Protein AF-A0AA41V7T6-F1 (afdb_monomer_lite)

Sequence (162 aa):
VEVLAAVITSIAKSAGAKTVIDVGSGQGYLAQVLSFQYQLSVVAIDASSHHGTVTSARAKRIKKHYAAKMRELQTGNQHLNEPQTVTCCVLSSDSLKTLSGTLCCTGDIDRPDRIGLDGPSLQGVGEESGEQPSLSNKPKMESSLVLAGLHACGDLSVTMLS

Structure (mmCIF, N/CA/C/O backbone):
data_AF-A0AA41V7T6-F1
#
_entry.id   AF-A0AA41V7T6-F1
#
loop_
_atom_site.group_PDB
_atom_site.id
_atom_site.type_symbol
_atom_site.label_atom_id
_atom_site.label_alt_id
_atom_site.label_comp_id
_atom_site.label_asym_id
_atom_site.label_entity_id
_atom_site.label_seq_id
_atom_site.pdbx_PDB_ins_code
_atom_site.Cartn_x
_atom_site.Cartn_y
_atom_site.Cartn_z
_atom_site.occupancy
_atom_site.B_iso_or_equiv
_atom_site.auth_seq_id
_atom_site.auth_comp_id
_atom_site.auth_asym_id
_atom_site.auth_atom_id
_atom_site.pdbx_PDB_model_num
ATOM 1 N N . VAL A 1 1 ? -10.306 1.542 -6.040 1.00 88.94 1 VAL A N 1
ATOM 2 C CA . VAL A 1 1 ? -9.353 1.363 -4.913 1.00 88.94 1 VAL A CA 1
ATOM 3 C C . VAL A 1 1 ? -10.053 0.780 -3.692 1.00 88.94 1 VAL A C 1
ATOM 5 O O . VAL A 1 1 ? -9.633 -0.267 -3.226 1.00 88.94 1 VAL A O 1
ATOM 8 N N . GLU A 1 2 ? -11.137 1.400 -3.220 1.00 91.12 2 GLU A N 1
ATOM 9 C CA . GLU A 1 2 ? -11.855 1.016 -1.988 1.00 91.12 2 GLU A CA 1
ATOM 10 C C . GLU A 1 2 ? -12.298 -0.451 -1.948 1.00 91.12 2 GLU A C 1
ATOM 12 O O . GLU A 1 2 ? -12.014 -1.148 -0.980 1.00 91.12 2 GLU A O 1
ATOM 17 N N . VAL A 1 3 ? -12.912 -0.952 -3.027 1.00 94.00 3 VAL A N 1
ATOM 18 C CA . VAL A 1 3 ? -13.349 -2.357 -3.116 1.00 94.00 3 VAL A CA 1
ATOM 19 C C . VAL A 1 3 ? -12.176 -3.319 -2.915 1.00 94.00 3 VAL A C 1
ATOM 21 O O . VAL A 1 3 ? -12.259 -4.241 -2.109 1.00 94.00 3 VAL A O 1
ATOM 24 N N . LEU A 1 4 ? -11.053 -3.079 -3.599 1.00 95.44 4 LEU A N 1
ATOM 25 C CA . LEU A 1 4 ? -9.858 -3.910 -3.460 1.00 95.44 4 LEU A CA 1
ATOM 26 C C . LEU A 1 4 ? -9.273 -3.817 -2.043 1.00 95.44 4 LEU A C 1
ATOM 28 O O . LEU A 1 4 ? -8.895 -4.836 -1.474 1.00 95.44 4 LEU A O 1
ATOM 32 N N . ALA A 1 5 ? -9.248 -2.624 -1.443 1.00 96.88 5 ALA A N 1
ATOM 33 C CA . ALA A 1 5 ? -8.772 -2.442 -0.075 1.00 96.88 5 ALA A CA 1
ATOM 34 C C . ALA A 1 5 ? -9.638 -3.195 0.952 1.00 96.88 5 ALA A C 1
ATOM 36 O O . ALA A 1 5 ? -9.100 -3.825 1.868 1.00 96.88 5 ALA A O 1
ATOM 37 N N . ALA A 1 6 ? -10.963 -3.199 0.773 1.00 97.19 6 ALA A N 1
ATOM 38 C CA . ALA A 1 6 ? -11.887 -3.961 1.609 1.00 97.19 6 ALA A CA 1
ATOM 39 C C . ALA A 1 6 ? -11.647 -5.475 1.488 1.00 97.19 6 ALA A C 1
ATOM 41 O O . ALA A 1 6 ? -11.574 -6.171 2.504 1.00 97.19 6 ALA A O 1
ATOM 42 N N . VAL A 1 7 ? -11.456 -5.974 0.261 1.00 98.12 7 VAL A N 1
ATOM 43 C CA . VAL A 1 7 ? -11.145 -7.389 -0.003 1.00 98.12 7 VAL A CA 1
ATOM 44 C C . VAL A 1 7 ? -9.814 -7.788 0.637 1.00 98.12 7 VAL A C 1
ATOM 46 O O . VAL A 1 7 ? -9.774 -8.754 1.399 1.00 98.12 7 VAL A O 1
ATOM 49 N N . ILE A 1 8 ? -8.743 -7.022 0.406 1.00 98.00 8 ILE A N 1
ATOM 50 C CA . ILE A 1 8 ? -7.421 -7.267 1.011 1.00 98.00 8 ILE A CA 1
ATOM 51 C C . ILE A 1 8 ? -7.519 -7.268 2.536 1.00 98.00 8 ILE A C 1
ATOM 53 O O . ILE A 1 8 ? -6.962 -8.147 3.186 1.00 98.00 8 ILE A O 1
ATOM 57 N N . THR A 1 9 ? -8.260 -6.324 3.118 1.00 97.62 9 THR A N 1
ATOM 58 C CA . THR A 1 9 ? -8.447 -6.256 4.572 1.00 97.62 9 THR A CA 1
ATOM 59 C C . THR A 1 9 ? -9.189 -7.478 5.105 1.00 97.62 9 THR A C 1
ATOM 61 O O . THR A 1 9 ? -8.828 -7.994 6.163 1.00 97.62 9 THR A O 1
ATOM 64 N N . SER A 1 10 ? -10.210 -7.963 4.391 1.00 97.88 10 SER A N 1
ATOM 65 C CA . SER A 1 10 ? -10.909 -9.198 4.758 1.00 97.88 10 SER A CA 1
ATOM 66 C C . SER A 1 10 ? -9.949 -10.386 4.764 1.00 97.88 10 SER A C 1
ATOM 68 O O . SER A 1 10 ? -9.904 -11.127 5.742 1.00 97.88 10 SER A O 1
ATOM 70 N N . ILE A 1 11 ? -9.133 -10.521 3.716 1.00 97.25 11 ILE A N 1
ATOM 71 C CA . ILE A 1 11 ? -8.132 -11.589 3.601 1.00 97.25 11 ILE A CA 1
ATOM 72 C C . ILE A 1 11 ? -7.094 -11.480 4.721 1.00 97.25 11 ILE A C 1
ATOM 74 O O . ILE A 1 11 ? -6.819 -12.472 5.390 1.00 97.25 11 ILE A O 1
ATOM 78 N N . ALA A 1 12 ? -6.561 -10.284 4.980 1.00 96.56 12 ALA A N 1
ATOM 79 C CA . ALA A 1 12 ? -5.580 -10.055 6.038 1.00 96.56 12 ALA A CA 1
ATOM 80 C C . ALA A 1 12 ? -6.132 -10.438 7.417 1.00 96.56 12 ALA A C 1
ATOM 82 O O . ALA A 1 12 ? -5.458 -11.132 8.177 1.00 96.56 12 ALA A O 1
ATOM 83 N N . LYS A 1 13 ? -7.387 -10.074 7.714 1.00 95.56 13 LYS A N 1
ATOM 84 C CA . LYS A 1 13 ? -8.067 -10.471 8.955 1.00 95.56 13 LYS A CA 1
ATOM 85 C C . LYS A 1 13 ? -8.234 -11.985 9.057 1.00 95.56 13 LYS A C 1
ATOM 87 O O . LYS A 1 13 ? -7.893 -12.551 10.092 1.00 95.56 13 LYS A O 1
ATOM 92 N N . SER A 1 14 ? -8.712 -12.638 7.998 1.00 95.31 14 SER A N 1
ATOM 93 C CA . SER A 1 14 ? -8.874 -14.097 7.963 1.00 95.31 14 SER A CA 1
ATOM 94 C C . SER A 1 14 ? -7.544 -14.841 8.099 1.00 95.31 14 SER A C 1
ATOM 96 O O . SER A 1 14 ? -7.493 -15.884 8.741 1.00 95.31 14 SER A O 1
ATOM 98 N N . ALA A 1 15 ? -6.465 -14.292 7.541 1.00 93.31 15 ALA A N 1
ATOM 99 C CA . ALA A 1 15 ? -5.122 -14.864 7.595 1.00 93.31 15 ALA A CA 1
ATOM 100 C C . ALA A 1 15 ? -4.324 -14.472 8.855 1.00 93.31 15 ALA A C 1
ATOM 102 O O . ALA A 1 15 ? -3.159 -14.852 8.976 1.00 93.31 15 ALA A O 1
ATOM 103 N N . GLY A 1 16 ? -4.895 -13.668 9.763 1.00 94.38 16 GLY A N 1
ATOM 104 C CA . GLY A 1 16 ? -4.187 -13.137 10.936 1.00 94.38 16 GLY A CA 1
ATOM 105 C C . GLY A 1 16 ? -3.015 -12.201 10.601 1.00 94.38 16 GLY A C 1
ATOM 106 O O . GLY A 1 16 ? -2.159 -11.954 11.452 1.00 94.38 16 GLY A O 1
ATOM 107 N N . ALA A 1 17 ? -2.954 -11.684 9.374 1.00 95.06 17 ALA A N 1
ATOM 108 C CA . ALA A 1 17 ? -1.886 -10.821 8.896 1.00 95.06 17 ALA A CA 1
ATOM 109 C C . ALA A 1 17 ? -2.132 -9.361 9.294 1.00 95.06 17 ALA A C 1
ATOM 111 O O . ALA A 1 17 ? -3.224 -8.817 9.125 1.00 95.06 17 ALA A O 1
ATOM 112 N N . LYS A 1 18 ? -1.082 -8.698 9.788 1.00 93.00 18 LYS A N 1
ATOM 113 C CA . LYS A 1 18 ? -1.104 -7.257 10.116 1.00 93.00 18 LYS A CA 1
ATOM 114 C C . LYS A 1 18 ? -0.377 -6.395 9.090 1.00 93.00 18 LYS A C 1
ATOM 116 O O . LYS A 1 18 ? -0.546 -5.175 9.092 1.00 93.00 18 LYS A O 1
ATOM 121 N N . THR A 1 19 ? 0.427 -7.030 8.242 1.00 96.25 19 THR A N 1
ATOM 122 C CA . THR A 1 19 ? 1.277 -6.357 7.269 1.00 96.25 19 THR A CA 1
ATOM 123 C C . THR A 1 19 ? 0.892 -6.774 5.859 1.00 96.25 19 THR A C 1
ATOM 125 O O . THR A 1 19 ? 0.773 -7.965 5.561 1.00 96.25 19 THR A O 1
ATOM 128 N N . VAL A 1 20 ? 0.716 -5.775 5.000 1.00 97.94 20 VAL A N 1
ATOM 129 C CA . VAL A 1 20 ? 0.461 -5.932 3.571 1.00 97.94 20 VAL A CA 1
ATOM 130 C C . VAL A 1 20 ? 1.680 -5.454 2.794 1.00 97.94 20 VAL A C 1
ATOM 132 O O . VAL A 1 20 ? 2.225 -4.386 3.072 1.00 97.94 20 VAL A O 1
ATOM 135 N N . ILE A 1 21 ? 2.095 -6.237 1.808 1.00 97.75 21 ILE A N 1
ATOM 136 C CA . ILE A 1 21 ? 3.099 -5.851 0.824 1.00 97.75 21 ILE A CA 1
ATOM 137 C C . ILE A 1 21 ? 2.348 -5.470 -0.456 1.00 97.75 21 ILE A C 1
ATOM 139 O O . ILE A 1 21 ? 1.728 -6.329 -1.078 1.00 97.75 21 ILE A O 1
ATOM 143 N N . ASP A 1 22 ? 2.363 -4.186 -0.810 1.00 97.12 22 ASP A N 1
ATOM 144 C CA . ASP A 1 22 ? 1.721 -3.630 -2.009 1.00 97.12 22 ASP A CA 1
ATOM 145 C C . ASP A 1 22 ? 2.760 -3.514 -3.130 1.00 97.12 22 ASP A C 1
ATOM 147 O O . ASP A 1 22 ? 3.612 -2.626 -3.104 1.00 97.12 22 ASP A O 1
ATOM 151 N N . VAL A 1 23 ? 2.740 -4.448 -4.080 1.00 95.88 23 VAL A N 1
ATOM 152 C CA . VAL A 1 23 ? 3.703 -4.533 -5.187 1.00 95.88 23 VAL A CA 1
ATOM 153 C C . VAL A 1 23 ? 3.193 -3.777 -6.404 1.00 95.88 23 VAL A C 1
ATOM 155 O O . VAL A 1 23 ? 2.057 -3.959 -6.839 1.00 95.88 23 VAL A O 1
ATOM 158 N N . GLY A 1 24 ? 4.074 -2.970 -6.996 1.00 92.88 24 GLY A N 1
ATOM 159 C CA . GLY A 1 24 ? 3.697 -2.054 -8.066 1.00 92.88 24 GLY A CA 1
ATOM 160 C C . GLY A 1 24 ? 2.826 -0.927 -7.524 1.00 92.88 24 GLY A C 1
ATOM 161 O O . GLY A 1 24 ? 1.829 -0.570 -8.147 1.00 92.88 24 GLY A O 1
ATOM 162 N N . SER A 1 25 ? 3.179 -0.400 -6.346 1.00 92.50 25 SER A N 1
ATOM 163 C CA . SER A 1 25 ? 2.334 0.525 -5.586 1.00 92.50 25 SER A CA 1
ATOM 164 C C . SER A 1 25 ? 2.017 1.826 -6.329 1.00 92.50 25 SER A C 1
ATOM 166 O O . SER A 1 25 ? 1.091 2.549 -5.944 1.00 92.50 25 SER A O 1
ATOM 168 N N . GLY A 1 26 ? 2.792 2.175 -7.362 1.00 91.75 26 GLY A N 1
ATOM 169 C CA . GLY A 1 26 ? 2.618 3.397 -8.131 1.00 91.75 26 GLY A CA 1
ATOM 170 C C . GLY A 1 26 ? 2.635 4.619 -7.218 1.00 91.75 26 GLY A C 1
ATOM 171 O O . GLY A 1 26 ? 3.453 4.744 -6.311 1.00 91.75 26 GLY A O 1
ATOM 172 N N . GLN A 1 27 ? 1.649 5.495 -7.386 1.00 90.69 27 GLN A N 1
ATOM 173 C CA . GLN A 1 27 ? 1.479 6.692 -6.551 1.00 90.69 27 GLN A CA 1
ATOM 174 C C . GLN A 1 27 ? 0.873 6.408 -5.153 1.00 90.69 27 GLN A C 1
ATOM 176 O O . GLN A 1 27 ? 0.500 7.336 -4.426 1.00 90.69 27 GLN A O 1
ATOM 181 N N . GLY A 1 28 ? 0.743 5.131 -4.775 1.00 92.88 28 GLY A N 1
ATOM 182 C CA . GLY A 1 28 ? 0.428 4.696 -3.415 1.00 92.88 28 GLY A CA 1
ATOM 183 C C . GLY A 1 28 ? -1.038 4.826 -3.016 1.00 92.88 28 GLY A C 1
ATOM 184 O O . GLY A 1 28 ? -1.339 4.938 -1.829 1.00 92.88 28 GLY A O 1
ATOM 185 N N . TYR A 1 29 ? -1.957 4.836 -3.984 1.00 93.31 29 TYR A N 1
ATOM 186 C CA . TYR A 1 29 ? -3.399 4.948 -3.738 1.00 93.31 29 TYR A CA 1
ATOM 187 C C . TYR A 1 29 ? -3.932 3.835 -2.836 1.00 93.31 29 TYR A C 1
ATOM 189 O O . TYR A 1 29 ? -4.602 4.109 -1.841 1.00 93.31 29 TYR A O 1
ATOM 197 N N . LEU A 1 30 ? -3.613 2.583 -3.171 1.00 95.12 30 LEU A N 1
ATOM 198 C CA . LEU A 1 30 ? -4.015 1.428 -2.376 1.00 95.12 30 LEU A CA 1
ATOM 199 C C . LEU A 1 30 ? -3.340 1.454 -0.999 1.00 95.12 30 LEU A C 1
ATOM 201 O O . LEU A 1 30 ? -4.030 1.360 0.018 1.00 95.12 30 LEU A O 1
ATOM 205 N N . ALA A 1 31 ? -2.020 1.663 -0.966 1.00 95.88 31 ALA A N 1
ATOM 206 C CA . ALA A 1 31 ? -1.247 1.745 0.268 1.00 95.88 31 ALA A CA 1
ATOM 207 C C . ALA A 1 31 ? -1.804 2.771 1.271 1.00 95.88 31 ALA A C 1
ATOM 209 O O . ALA A 1 31 ? -1.926 2.474 2.456 1.00 95.88 31 ALA A O 1
ATOM 210 N N . GLN A 1 32 ? -2.209 3.955 0.807 1.00 95.25 32 GLN A N 1
ATOM 211 C CA . GLN A 1 32 ? -2.792 4.983 1.675 1.00 95.25 32 GLN A CA 1
ATOM 212 C C . GLN A 1 32 ? -4.119 4.548 2.293 1.00 95.25 32 GLN A C 1
ATOM 214 O O . GLN A 1 32 ? -4.321 4.746 3.489 1.00 95.25 32 GLN A O 1
ATOM 219 N N . VAL A 1 33 ? -5.016 3.956 1.502 1.00 95.38 33 VAL A N 1
ATOM 220 C CA . VAL A 1 33 ? -6.314 3.486 2.005 1.00 95.38 33 VAL A CA 1
ATOM 221 C C . VAL A 1 33 ? -6.104 2.378 3.041 1.00 95.38 33 VAL A C 1
ATOM 223 O O . VAL A 1 33 ? -6.649 2.444 4.142 1.00 95.38 33 VAL A O 1
ATOM 226 N N . LEU A 1 34 ? -5.246 1.399 2.742 1.00 96.44 34 LEU A N 1
ATOM 227 C CA . LEU A 1 34 ? -4.926 0.306 3.665 1.00 96.44 34 LEU A CA 1
ATOM 228 C C . LEU A 1 34 ? -4.296 0.807 4.980 1.00 96.44 34 LEU A C 1
ATOM 230 O O . LEU A 1 34 ? -4.664 0.326 6.053 1.00 96.44 34 LEU A O 1
ATOM 234 N N . SER A 1 35 ? -3.393 1.791 4.922 1.00 95.56 35 SER A 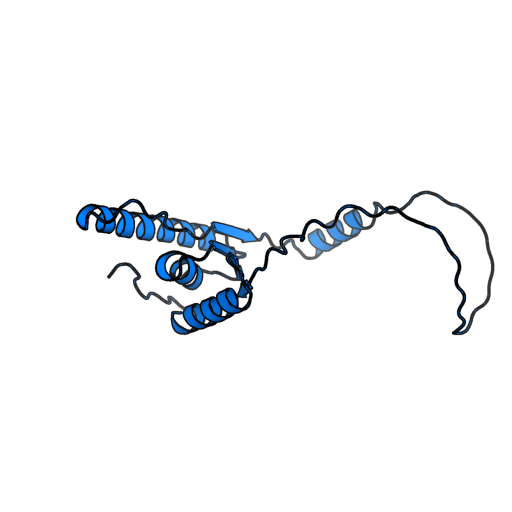N 1
ATOM 235 C CA . SER A 1 35 ? -2.719 2.324 6.112 1.00 95.56 35 SER A CA 1
ATOM 236 C C . SER A 1 35 ? -3.578 3.269 6.951 1.00 95.56 35 SER A C 1
ATOM 238 O O . SER A 1 35 ? -3.605 3.130 8.172 1.00 95.56 35 SER A O 1
ATOM 240 N N . PHE A 1 36 ? -4.275 4.227 6.334 1.00 93.69 36 PHE A N 1
ATOM 241 C CA . PHE A 1 36 ? -5.004 5.264 7.075 1.00 93.69 36 PHE A CA 1
ATOM 242 C C . PHE A 1 36 ? -6.441 4.872 7.420 1.00 93.69 36 PHE A C 1
ATOM 244 O O . PHE A 1 36 ? -6.913 5.236 8.490 1.00 93.69 36 PHE A O 1
ATOM 251 N N . GLN A 1 37 ? -7.143 4.143 6.545 1.00 92.69 37 GLN A N 1
ATOM 252 C CA . GLN A 1 37 ? -8.542 3.767 6.787 1.00 92.69 37 GLN A CA 1
ATOM 253 C C . GLN A 1 37 ? -8.658 2.426 7.512 1.00 92.69 37 GLN A C 1
ATOM 255 O O . GLN A 1 37 ? -9.444 2.290 8.446 1.00 92.69 37 GLN A O 1
ATOM 260 N N . TYR A 1 38 ? -7.877 1.433 7.084 1.00 94.31 38 TYR A N 1
ATOM 261 C CA . TYR A 1 38 ? -7.931 0.080 7.648 1.00 94.31 38 TYR A CA 1
ATOM 262 C C . TYR A 1 38 ? -6.873 -0.186 8.720 1.00 94.31 38 TYR A C 1
ATOM 264 O O . TYR A 1 38 ? -6.872 -1.254 9.330 1.00 94.31 38 TYR A O 1
ATOM 272 N N . GLN A 1 39 ? -5.998 0.788 8.974 1.00 94.19 39 GLN A N 1
ATOM 273 C CA . GLN A 1 39 ? 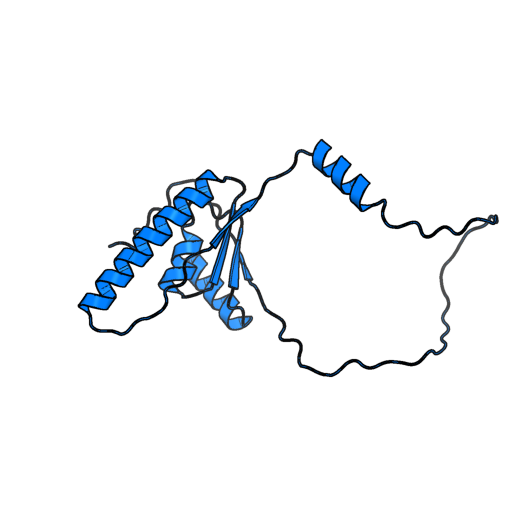-4.965 0.735 10.002 1.00 94.19 39 GLN A CA 1
ATOM 274 C C . GLN A 1 39 ? -4.005 -0.460 9.876 1.00 94.19 39 GLN A C 1
ATOM 276 O O . GLN A 1 39 ? -3.442 -0.916 10.871 1.00 94.19 39 GLN A O 1
ATOM 281 N N . LEU A 1 40 ? -3.761 -0.940 8.653 1.00 95.69 40 LEU A N 1
ATOM 282 C CA . LEU A 1 40 ? -2.782 -1.996 8.378 1.00 95.69 40 LEU A CA 1
ATOM 283 C C . LEU A 1 40 ? -1.363 -1.423 8.262 1.00 95.69 40 LEU A C 1
ATOM 285 O O . LEU A 1 40 ? -1.167 -0.273 7.857 1.00 95.69 40 LEU A O 1
ATOM 289 N N . SER A 1 41 ? -0.360 -2.231 8.609 1.00 96.19 41 SER A N 1
ATOM 290 C CA . SER A 1 41 ? 1.032 -1.927 8.266 1.00 96.19 41 SER A CA 1
ATOM 291 C C . SER A 1 41 ? 1.225 -2.211 6.780 1.00 96.19 41 SER A C 1
ATOM 293 O O . SER A 1 41 ? 0.850 -3.285 6.316 1.00 96.19 41 SER A O 1
ATOM 295 N N . VAL A 1 42 ? 1.758 -1.263 6.013 1.00 97.50 42 VAL A N 1
ATOM 296 C CA . VAL A 1 42 ? 1.895 -1.429 4.561 1.00 97.50 42 VAL A CA 1
ATOM 297 C C . VAL A 1 42 ? 3.315 -1.121 4.127 1.00 97.50 42 VAL A C 1
ATOM 299 O O . VAL A 1 42 ? 3.844 -0.058 4.449 1.00 97.50 42 VAL A O 1
ATOM 302 N N . VAL A 1 43 ? 3.898 -2.031 3.350 1.00 97.38 43 VAL A N 1
ATOM 303 C CA . VAL A 1 43 ? 5.137 -1.801 2.605 1.00 97.38 43 VAL A CA 1
ATOM 304 C C . VAL A 1 43 ? 4.778 -1.668 1.129 1.00 97.38 43 VAL A C 1
ATOM 306 O O . VAL A 1 43 ? 4.364 -2.633 0.495 1.00 97.38 43 VAL A O 1
ATOM 309 N N . ALA A 1 44 ? 4.909 -0.458 0.600 1.00 96.81 44 ALA A N 1
ATOM 310 C CA . ALA A 1 44 ? 4.627 -0.099 -0.781 1.00 96.81 44 ALA A CA 1
ATOM 311 C C . ALA A 1 44 ? 5.905 -0.223 -1.619 1.00 96.81 44 ALA A C 1
ATOM 313 O O . ALA A 1 44 ? 6.861 0.529 -1.411 1.00 96.81 44 ALA A O 1
ATOM 314 N N . ILE A 1 45 ? 5.934 -1.189 -2.534 1.00 96.00 45 ILE A N 1
ATOM 315 C CA . ILE A 1 45 ? 7.086 -1.507 -3.375 1.00 96.00 45 ILE A CA 1
ATOM 316 C C . ILE A 1 45 ? 6.818 -1.043 -4.803 1.00 96.00 45 ILE A C 1
ATOM 318 O O . ILE A 1 45 ? 5.831 -1.443 -5.420 1.00 96.00 45 ILE A O 1
ATOM 322 N N . ASP A 1 46 ? 7.741 -0.270 -5.366 1.00 94.56 46 ASP A N 1
ATOM 323 C CA . ASP A 1 46 ? 7.707 0.122 -6.777 1.00 94.56 46 ASP A CA 1
ATOM 324 C C . ASP A 1 46 ? 9.117 0.103 -7.381 1.00 94.56 46 ASP A C 1
ATOM 326 O O . ASP A 1 46 ? 10.106 0.256 -6.666 1.00 94.56 46 ASP A O 1
ATOM 330 N N . ALA A 1 47 ? 9.232 -0.078 -8.695 1.00 92.62 47 ALA A N 1
ATOM 331 C CA . ALA A 1 47 ? 10.520 0.012 -9.386 1.00 92.62 47 ALA A CA 1
ATOM 332 C C . ALA A 1 47 ? 10.978 1.471 -9.594 1.00 92.62 47 ALA A C 1
ATOM 334 O O . ALA A 1 47 ? 12.154 1.743 -9.828 1.00 92.62 47 ALA A O 1
ATOM 335 N N . SER A 1 48 ? 10.052 2.427 -9.496 1.00 91.94 48 SER A N 1
ATOM 336 C CA . SER A 1 48 ? 10.294 3.856 -9.652 1.00 91.94 48 SER A CA 1
ATOM 337 C C . SER A 1 48 ? 10.474 4.543 -8.298 1.00 91.94 48 SER A C 1
ATOM 339 O O . SER A 1 48 ? 9.577 4.578 -7.452 1.00 91.94 48 SER A O 1
ATOM 341 N N . SER A 1 49 ? 11.623 5.187 -8.095 1.00 92.44 49 SER A N 1
ATOM 342 C CA . SER A 1 49 ? 11.864 6.031 -6.913 1.00 92.44 49 SER A CA 1
ATOM 343 C C . SER A 1 49 ? 10.961 7.268 -6.870 1.00 92.44 49 SER A C 1
ATOM 345 O O . SER A 1 49 ? 10.617 7.765 -5.791 1.00 92.44 49 SER A O 1
ATOM 347 N N . HIS A 1 50 ? 10.523 7.748 -8.037 1.00 93.19 50 HIS A N 1
ATOM 348 C CA . HIS A 1 50 ? 9.582 8.858 -8.139 1.00 93.19 50 HIS A CA 1
ATOM 349 C C . HIS A 1 50 ? 8.239 8.506 -7.48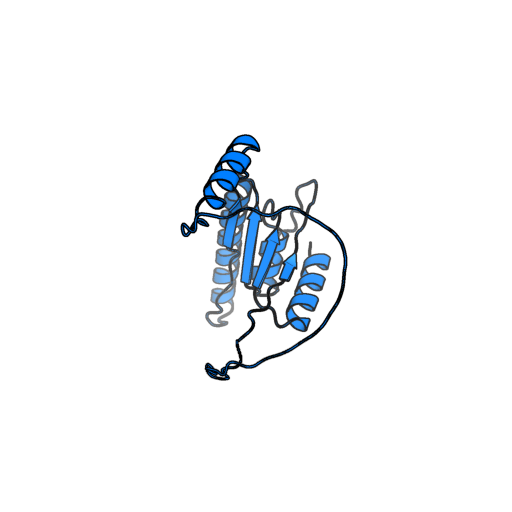2 1.00 93.19 50 HIS A C 1
ATOM 351 O O . HIS A 1 50 ? 7.739 9.266 -6.652 1.00 93.19 50 HIS A O 1
ATOM 357 N N . HIS A 1 51 ? 7.710 7.317 -7.775 1.00 90.69 51 HIS A N 1
ATOM 358 C CA . HIS A 1 51 ? 6.487 6.776 -7.176 1.00 90.69 51 HIS A CA 1
ATOM 359 C C . HIS A 1 51 ? 6.580 6.661 -5.646 1.00 90.69 51 HIS A C 1
ATOM 361 O O . HIS A 1 51 ? 5.672 7.091 -4.927 1.00 90.69 51 HIS A O 1
ATOM 367 N N . GLY A 1 52 ? 7.716 6.182 -5.127 1.00 91.31 52 GLY A N 1
ATOM 368 C CA . GLY A 1 52 ? 7.976 6.152 -3.684 1.00 91.31 52 GLY A CA 1
ATOM 369 C C . GLY A 1 52 ? 7.980 7.550 -3.049 1.00 91.31 52 GLY A C 1
ATOM 370 O O . GLY A 1 52 ? 7.372 7.772 -1.999 1.00 91.31 52 GLY A O 1
ATOM 371 N N . THR A 1 53 ? 8.592 8.531 -3.716 1.00 93.31 53 THR A N 1
ATOM 372 C CA . THR A 1 53 ? 8.643 9.922 -3.233 1.00 93.31 53 THR A CA 1
ATOM 373 C C . THR A 1 53 ? 7.251 10.550 -3.164 1.00 93.31 53 THR A C 1
ATOM 375 O O . THR A 1 53 ? 6.891 11.151 -2.147 1.00 93.31 53 THR A O 1
ATOM 378 N N . VAL A 1 54 ? 6.443 10.385 -4.216 1.00 92.50 54 VAL A N 1
ATOM 379 C CA . VAL A 1 54 ? 5.067 10.904 -4.264 1.00 92.50 54 VAL A CA 1
ATOM 380 C C . VAL A 1 54 ? 4.193 10.238 -3.202 1.00 92.50 54 VAL A C 1
ATOM 382 O O . VAL A 1 54 ? 3.498 10.939 -2.459 1.00 92.50 54 VAL A O 1
ATOM 385 N N . THR A 1 55 ? 4.278 8.912 -3.070 1.00 92.38 55 THR A N 1
ATOM 386 C CA . THR A 1 55 ? 3.551 8.143 -2.049 1.00 92.38 55 THR A CA 1
ATOM 387 C C . THR A 1 55 ? 3.878 8.643 -0.642 1.00 92.38 55 THR A C 1
ATOM 389 O O . THR A 1 55 ? 2.969 8.973 0.124 1.00 92.38 55 THR A O 1
ATOM 392 N N . SER A 1 56 ? 5.167 8.790 -0.321 1.00 94.44 56 SER A N 1
ATOM 393 C CA . SER A 1 56 ? 5.637 9.300 0.973 1.00 94.44 56 SER A CA 1
ATOM 394 C C . SER A 1 56 ? 5.178 10.735 1.246 1.00 94.44 56 SER A C 1
ATOM 396 O O . SER A 1 56 ? 4.720 11.055 2.346 1.00 94.44 56 SER A O 1
ATOM 398 N N . ALA A 1 57 ? 5.278 11.626 0.254 1.00 94.25 57 ALA A N 1
ATOM 399 C CA . ALA A 1 57 ? 4.839 13.013 0.398 1.00 94.25 57 ALA A CA 1
ATOM 400 C C . ALA A 1 57 ? 3.330 13.102 0.666 1.00 94.25 57 ALA A C 1
ATOM 402 O O . ALA A 1 57 ? 2.888 13.888 1.510 1.00 94.25 57 ALA A O 1
ATOM 403 N N . ARG A 1 58 ? 2.534 12.278 -0.021 1.00 93.50 58 ARG A N 1
ATOM 404 C CA . ARG A 1 58 ? 1.085 12.218 0.172 1.00 93.50 58 ARG A CA 1
ATOM 405 C C . ARG A 1 58 ? 0.708 11.610 1.521 1.00 93.50 58 ARG A C 1
ATOM 407 O O . ARG A 1 58 ? -0.138 12.188 2.200 1.00 93.50 58 ARG A O 1
ATOM 414 N N . ALA A 1 59 ? 1.373 10.538 1.953 1.00 94.06 59 ALA A N 1
ATOM 415 C CA . ALA A 1 59 ? 1.171 9.954 3.279 1.00 94.06 59 ALA A CA 1
ATOM 416 C C . ALA A 1 59 ? 1.371 10.991 4.397 1.00 94.06 59 ALA A C 1
ATOM 418 O O . ALA A 1 59 ? 0.484 11.169 5.231 1.00 94.06 59 ALA A O 1
ATOM 419 N N . LYS A 1 60 ? 2.452 11.780 4.336 1.00 94.19 60 LYS A N 1
ATOM 420 C CA . LYS A 1 60 ? 2.712 12.860 5.306 1.00 94.19 60 LYS A CA 1
ATOM 421 C C . LYS A 1 60 ? 1.592 13.904 5.348 1.00 94.19 60 LYS A C 1
ATOM 423 O O . LYS A 1 60 ? 1.212 14.363 6.426 1.00 94.19 60 LYS A O 1
ATOM 428 N N . ARG A 1 61 ? 1.055 14.297 4.183 1.00 93.50 61 ARG A N 1
ATOM 429 C CA . ARG A 1 61 ? -0.066 15.256 4.095 1.00 93.50 61 ARG A CA 1
ATOM 430 C C . ARG A 1 61 ? -1.327 14.692 4.742 1.00 93.50 61 ARG A C 1
ATOM 432 O O . ARG A 1 61 ? -1.953 15.389 5.537 1.00 93.50 61 ARG A O 1
ATOM 439 N N . ILE A 1 62 ? -1.653 13.435 4.444 1.00 92.62 62 ILE A N 1
ATOM 440 C CA . ILE A 1 62 ? -2.809 12.739 5.016 1.00 92.62 62 ILE A CA 1
ATOM 441 C C . ILE A 1 62 ? -2.650 12.618 6.535 1.00 92.62 62 ILE A C 1
ATOM 443 O O . ILE A 1 62 ? -3.520 13.075 7.273 1.00 92.62 62 ILE A O 1
ATOM 447 N N . LYS A 1 63 ? -1.508 12.127 7.030 1.00 92.31 63 LYS A N 1
ATOM 448 C CA . LYS A 1 63 ? -1.243 12.028 8.474 1.00 92.31 63 LYS A CA 1
ATOM 449 C C . LYS A 1 63 ? -1.396 13.365 9.186 1.00 92.31 63 LYS A C 1
ATOM 451 O O . LYS A 1 63 ? -2.025 13.421 10.238 1.00 92.31 63 LYS A O 1
ATOM 456 N N . LYS A 1 64 ? -0.848 14.447 8.621 1.00 91.69 64 LYS A N 1
ATOM 457 C CA . LYS A 1 64 ? -0.982 15.792 9.198 1.00 91.69 64 LYS A CA 1
ATOM 458 C C . LYS A 1 64 ? -2.446 16.233 9.262 1.00 91.69 64 LYS A C 1
ATOM 460 O O . LYS A 1 64 ? -2.852 16.779 10.283 1.00 91.69 64 LYS A O 1
ATOM 465 N N . HIS A 1 65 ? -3.218 15.992 8.202 1.00 90.62 65 HIS A N 1
ATOM 466 C CA . HIS A 1 65 ? -4.644 16.316 8.161 1.00 90.62 65 HIS A CA 1
ATOM 467 C C . HIS A 1 65 ? -5.418 15.584 9.267 1.00 90.62 65 HIS A C 1
ATOM 469 O O . HIS A 1 65 ? -6.090 16.226 10.072 1.00 90.62 65 HIS A O 1
ATOM 475 N N . TYR A 1 66 ? -5.249 14.264 9.383 1.00 87.69 66 TYR A N 1
ATOM 476 C CA . TYR A 1 66 ? -5.896 13.494 10.448 1.00 87.69 66 TYR A CA 1
ATOM 477 C C . TYR A 1 66 ? -5.417 13.915 11.842 1.00 87.69 66 TYR A C 1
ATOM 479 O O . TYR A 1 66 ? -6.236 14.086 12.739 1.00 87.69 66 TYR A O 1
ATOM 487 N N . ALA A 1 67 ? -4.117 14.157 12.032 1.00 88.12 67 ALA A N 1
ATOM 488 C CA . ALA A 1 67 ? -3.584 14.617 13.314 1.00 88.12 67 ALA A CA 1
ATOM 489 C C . ALA A 1 67 ? -4.160 15.979 13.741 1.00 88.12 67 ALA A C 1
ATOM 491 O O . ALA A 1 67 ? -4.398 16.189 14.929 1.00 88.12 67 ALA A O 1
ATOM 492 N N . ALA A 1 68 ? -4.399 16.898 12.799 1.00 87.81 68 ALA A N 1
ATOM 493 C CA . ALA A 1 68 ? -5.074 18.164 13.082 1.00 87.81 68 ALA A CA 1
ATOM 494 C C . ALA A 1 68 ? -6.536 17.930 13.495 1.00 87.81 68 ALA A C 1
ATOM 496 O O . ALA A 1 68 ? -6.944 18.370 14.568 1.00 87.81 68 ALA A O 1
ATOM 497 N N . LYS A 1 69 ? -7.277 17.135 12.715 1.00 86.81 69 LYS A N 1
ATOM 498 C CA . LYS A 1 69 ? -8.683 16.797 12.984 1.00 86.81 69 LYS A CA 1
ATOM 499 C C . LYS A 1 69 ? -8.884 16.095 14.335 1.00 86.81 69 LYS A C 1
ATOM 501 O O . LYS A 1 69 ? -9.846 16.370 15.042 1.00 86.81 69 LYS A O 1
ATOM 506 N N . MET A 1 70 ? -7.961 15.219 14.741 1.00 84.44 70 MET A N 1
ATOM 507 C CA . MET A 1 70 ? -8.037 14.547 16.047 1.00 84.44 70 MET A CA 1
ATOM 508 C C . MET A 1 70 ? -7.821 15.504 17.224 1.00 84.44 70 MET A C 1
ATOM 510 O O . MET A 1 70 ? -8.441 15.321 18.270 1.00 84.44 70 MET A O 1
ATOM 514 N N . ARG A 1 71 ? -6.984 16.537 17.057 1.00 83.44 71 ARG A N 1
ATOM 515 C CA . ARG A 1 71 ? -6.789 17.578 18.081 1.00 83.44 71 ARG A CA 1
ATOM 516 C C . ARG A 1 71 ? -8.041 18.428 18.269 1.00 83.44 71 ARG A C 1
ATOM 518 O O . ARG A 1 71 ? -8.351 18.784 19.400 1.00 83.44 71 ARG A O 1
ATOM 525 N N . GLU A 1 72 ? -8.759 18.719 17.187 1.00 82.25 72 GLU A N 1
ATOM 526 C CA . GLU A 1 72 ? -10.031 19.451 17.234 1.00 82.25 72 GLU A CA 1
ATOM 527 C C . GLU A 1 72 ? -11.126 18.655 17.959 1.00 82.25 72 GLU A C 1
ATOM 529 O O . GLU A 1 72 ? -11.909 19.226 18.712 1.00 82.25 72 GLU A O 1
ATOM 534 N N . LEU A 1 73 ? -11.149 17.331 17.785 1.00 80.81 73 LEU A N 1
ATOM 535 C CA . LEU A 1 73 ? -12.183 16.449 18.339 1.00 80.81 73 LEU A CA 1
ATOM 536 C C . LEU A 1 73 ? -11.906 15.944 19.771 1.00 80.81 73 LEU A C 1
ATOM 538 O O . LEU A 1 73 ? -12.703 15.169 20.291 1.00 80.81 73 LEU A O 1
ATOM 542 N N . GLN A 1 74 ? -10.794 16.333 20.413 1.00 72.94 74 GLN A N 1
ATOM 543 C CA . GLN A 1 74 ? -10.359 15.872 21.754 1.00 72.94 74 GLN A CA 1
ATOM 544 C C . GLN A 1 74 ? -10.249 14.340 21.936 1.00 72.94 74 GLN A C 1
ATOM 546 O O . GLN A 1 74 ? -10.010 13.842 23.036 1.00 72.94 74 GLN A O 1
ATOM 551 N N . THR A 1 75 ? -10.369 13.565 20.863 1.00 64.88 75 THR A N 1
ATOM 552 C CA . THR A 1 75 ? -10.067 12.133 20.828 1.00 64.88 75 THR A CA 1
ATOM 553 C C . THR A 1 75 ? -8.555 11.933 20.919 1.00 64.88 75 THR A C 1
ATOM 555 O O . THR A 1 75 ? -7.818 12.496 20.114 1.00 64.88 75 THR A O 1
ATOM 558 N N . GLY A 1 76 ? -8.095 11.160 21.909 1.00 60.25 76 GLY A N 1
ATOM 559 C CA . GLY A 1 76 ? -6.677 10.996 22.261 1.00 60.25 76 GLY A CA 1
ATOM 560 C C . GLY A 1 76 ? -5.729 10.563 21.126 1.00 60.25 76 GLY A C 1
ATOM 561 O O . GLY A 1 76 ? -6.137 10.263 20.008 1.00 60.25 76 GLY A O 1
ATOM 562 N N . ASN A 1 77 ? -4.427 10.513 21.433 1.00 59.62 77 ASN A N 1
ATOM 563 C CA . ASN A 1 77 ? -3.351 10.234 20.472 1.00 59.62 77 ASN A CA 1
ATOM 564 C C . ASN A 1 77 ? -3.426 8.807 19.892 1.00 59.62 77 ASN A C 1
ATOM 566 O O . ASN A 1 77 ? -2.817 7.885 20.436 1.00 59.62 77 ASN A O 1
ATOM 570 N N . GLN A 1 78 ? -4.123 8.613 18.771 1.00 67.75 78 GLN A N 1
ATOM 571 C CA . GLN A 1 78 ? -4.006 7.378 17.995 1.00 67.75 78 GLN A CA 1
ATOM 572 C C . GLN A 1 78 ? -2.816 7.457 17.033 1.00 67.75 78 GLN A C 1
ATOM 574 O O . GLN A 1 78 ? -2.621 8.447 16.326 1.00 67.75 78 GLN A O 1
ATOM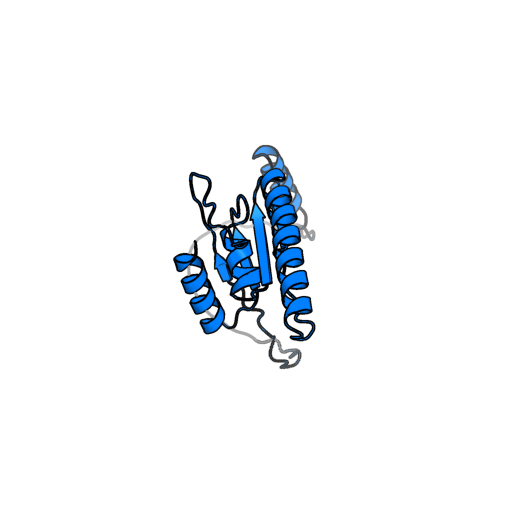 579 N N . HIS A 1 79 ? -1.995 6.406 17.016 1.00 79.00 79 HIS A N 1
ATOM 580 C CA . HIS A 1 79 ? -0.868 6.294 16.098 1.00 79.00 79 HIS A CA 1
ATOM 581 C C . HIS A 1 79 ? -1.368 5.876 14.711 1.00 79.00 79 HIS A C 1
ATOM 583 O O . HIS A 1 79 ? -1.754 4.728 14.501 1.00 79.00 79 HIS A O 1
ATOM 589 N N . LEU A 1 80 ? -1.345 6.811 13.761 1.00 84.12 80 LEU A N 1
ATOM 590 C CA . LEU A 1 80 ? -1.656 6.529 12.363 1.00 84.12 80 LEU A CA 1
ATOM 591 C C . LEU A 1 80 ? -0.471 5.822 11.703 1.00 84.12 80 LEU A C 1
ATOM 593 O O . LEU A 1 80 ? 0.641 6.359 11.659 1.00 84.12 80 LEU A O 1
ATOM 597 N N . ASN A 1 81 ? -0.730 4.638 11.159 1.00 90.25 81 ASN A N 1
ATOM 598 C CA . ASN A 1 81 ? 0.207 3.924 10.304 1.00 90.25 81 ASN A CA 1
ATOM 599 C C . ASN A 1 81 ? 0.392 4.702 9.001 1.00 90.25 81 ASN A C 1
ATOM 601 O O . ASN A 1 81 ? -0.578 5.075 8.344 1.00 90.25 81 ASN A O 1
ATOM 605 N N . GLU A 1 82 ? 1.648 4.936 8.637 1.00 93.56 82 GLU A N 1
ATOM 606 C CA . GLU A 1 82 ? 2.024 5.438 7.319 1.00 93.56 82 GLU A CA 1
ATOM 607 C C . GLU A 1 82 ? 2.572 4.276 6.493 1.00 93.56 82 GLU A C 1
ATOM 609 O O . GLU A 1 82 ? 3.287 3.434 7.044 1.00 93.56 82 GLU A O 1
ATOM 614 N N . PRO A 1 83 ? 2.280 4.225 5.184 1.00 95.94 83 PRO A N 1
ATOM 615 C CA . PRO A 1 83 ? 2.901 3.242 4.318 1.00 95.94 83 PRO A CA 1
ATOM 616 C C . PRO A 1 83 ? 4.407 3.508 4.224 1.00 95.94 83 PRO A C 1
ATOM 618 O O . PRO A 1 83 ? 4.841 4.643 4.003 1.00 95.94 83 PRO A O 1
ATOM 621 N N . GLN A 1 84 ? 5.205 2.454 4.358 1.00 96.56 84 GLN A N 1
ATOM 622 C CA . GLN A 1 84 ? 6.642 2.498 4.120 1.00 96.56 84 GLN A CA 1
ATOM 623 C C . GLN A 1 84 ? 6.909 2.260 2.638 1.00 96.56 84 GLN A C 1
ATOM 625 O O . GLN A 1 84 ? 6.507 1.237 2.096 1.00 96.56 84 GLN A O 1
ATOM 630 N N . THR A 1 85 ? 7.609 3.175 1.976 1.00 96.69 85 THR A N 1
ATOM 631 C CA . THR A 1 85 ? 7.946 3.016 0.557 1.00 96.69 85 THR A CA 1
ATOM 632 C C . THR A 1 85 ? 9.305 2.355 0.383 1.00 96.69 85 THR A C 1
ATOM 634 O O . THR A 1 85 ? 10.277 2.780 1.011 1.00 96.69 85 THR A O 1
ATOM 637 N N . VAL A 1 86 ? 9.389 1.375 -0.511 1.00 96.19 86 VAL A N 1
ATOM 638 C CA . VAL A 1 86 ? 10.626 0.701 -0.913 1.00 96.19 86 VAL A CA 1
ATOM 639 C C . VAL A 1 86 ? 10.745 0.778 -2.429 1.00 96.19 86 VAL A C 1
ATOM 641 O O . VAL A 1 86 ? 9.819 0.425 -3.155 1.00 96.19 86 VAL A O 1
ATOM 644 N N . THR A 1 87 ? 11.897 1.230 -2.916 1.00 94.44 87 THR A N 1
ATOM 645 C CA . THR A 1 87 ? 12.199 1.200 -4.348 1.00 94.44 87 THR A CA 1
ATOM 646 C C . THR A 1 87 ? 12.986 -0.056 -4.682 1.00 94.44 87 THR A C 1
ATOM 648 O O . THR A 1 87 ? 14.040 -0.304 -4.099 1.00 94.44 87 THR A O 1
ATOM 651 N N . CYS A 1 88 ? 12.478 -0.844 -5.623 1.00 89.56 88 CYS A N 1
ATOM 652 C CA . CYS A 1 88 ? 13.167 -2.012 -6.144 1.00 89.56 88 CYS A CA 1
ATOM 653 C C . CYS A 1 88 ? 14.020 -1.616 -7.354 1.00 89.56 88 CYS A C 1
ATOM 655 O O . CYS A 1 88 ? 13.500 -1.214 -8.391 1.00 89.56 88 CYS A O 1
ATOM 657 N N . CYS A 1 89 ? 15.338 -1.755 -7.235 1.00 84.00 89 CYS A N 1
ATOM 658 C CA . CYS A 1 89 ? 16.243 -1.585 -8.365 1.00 84.00 89 CYS A CA 1
ATOM 659 C C . CYS A 1 89 ? 16.309 -2.901 -9.146 1.00 84.00 89 CYS A C 1
ATOM 661 O O . CYS A 1 89 ? 16.925 -3.864 -8.689 1.00 84.00 89 CYS A O 1
ATOM 663 N N . VAL A 1 90 ? 15.685 -2.950 -10.322 1.00 80.12 90 VAL A N 1
ATOM 664 C CA . VAL A 1 90 ? 15.821 -4.104 -11.217 1.00 80.12 90 VAL A CA 1
ATOM 665 C C . VAL A 1 90 ? 17.198 -4.034 -11.874 1.00 80.12 90 VAL A C 1
ATOM 667 O O . VAL A 1 90 ? 17.504 -3.087 -12.597 1.00 80.12 90 VAL A O 1
ATOM 670 N N . LEU A 1 91 ? 18.048 -5.021 -11.589 1.00 83.88 91 LEU A N 1
ATOM 671 C CA . LEU A 1 91 ? 19.345 -5.160 -12.248 1.00 83.88 91 LEU A CA 1
ATOM 672 C C . LEU A 1 91 ? 19.149 -5.504 -13.730 1.00 83.88 91 LEU A C 1
ATOM 674 O O . LEU A 1 91 ? 18.173 -6.157 -14.102 1.00 83.88 91 LEU A O 1
ATOM 678 N N . SER A 1 92 ? 20.103 -5.110 -14.577 1.00 88.06 92 SER A N 1
ATOM 679 C CA . SER A 1 92 ? 20.129 -5.588 -15.962 1.00 88.06 92 SER A CA 1
ATOM 680 C C . SER A 1 92 ? 20.290 -7.111 -15.993 1.00 88.06 92 SER A C 1
ATOM 682 O O . SER A 1 92 ? 20.814 -7.713 -15.051 1.00 88.06 92 SER A O 1
ATOM 684 N N . SER A 1 93 ? 19.883 -7.748 -17.092 1.00 90.62 93 SER A N 1
ATOM 685 C CA . SER A 1 93 ? 20.047 -9.196 -17.248 1.00 90.62 93 SER A CA 1
ATOM 686 C C . SER A 1 93 ? 21.508 -9.637 -17.105 1.00 90.62 93 SER A C 1
ATOM 688 O O . SER A 1 93 ? 21.767 -10.675 -16.502 1.00 90.62 93 SER A O 1
ATOM 690 N N . ASP A 1 94 ? 22.465 -8.846 -17.593 1.00 91.94 94 ASP A N 1
ATOM 691 C CA . ASP A 1 94 ? 23.895 -9.172 -17.506 1.00 91.94 94 ASP A CA 1
ATOM 692 C C . ASP A 1 94 ? 24.445 -8.996 -16.085 1.00 91.94 94 ASP A C 1
ATOM 694 O O . ASP A 1 94 ? 25.197 -9.843 -15.591 1.00 91.94 94 ASP A O 1
ATOM 698 N N . SER A 1 95 ? 24.007 -7.949 -15.379 1.00 91.00 95 SER A N 1
ATOM 699 C CA . SER A 1 95 ? 24.333 -7.759 -13.963 1.00 91.00 95 SER A CA 1
ATOM 700 C C . SER A 1 95 ? 23.724 -8.860 -13.093 1.00 91.00 95 SER A C 1
ATOM 702 O O . SER A 1 95 ? 24.380 -9.343 -12.171 1.00 91.00 95 SER A O 1
ATOM 704 N N . LEU A 1 96 ? 22.505 -9.308 -13.405 1.00 87.12 96 LEU A N 1
ATOM 705 C CA . LEU A 1 96 ? 21.839 -10.383 -12.674 1.00 87.12 96 LEU A CA 1
ATOM 706 C C . LEU A 1 96 ? 22.518 -11.740 -12.905 1.00 87.12 96 LEU A C 1
ATOM 708 O O . LEU A 1 96 ? 22.711 -12.486 -11.948 1.00 87.12 96 LEU A O 1
ATOM 712 N N . LYS A 1 97 ? 22.939 -12.042 -14.141 1.00 88.06 97 LYS A N 1
ATOM 713 C CA . LYS A 1 97 ? 23.728 -13.249 -14.455 1.00 88.06 97 LYS A CA 1
ATOM 714 C C . LYS A 1 97 ? 25.055 -13.266 -13.702 1.00 88.06 97 LYS A C 1
ATOM 716 O O . LYS A 1 97 ? 25.398 -14.281 -13.105 1.00 88.06 97 LYS A O 1
ATOM 721 N N . THR A 1 98 ? 25.770 -12.141 -13.688 1.00 89.44 98 THR A N 1
ATOM 722 C CA . THR A 1 98 ? 27.035 -12.001 -12.948 1.00 89.44 98 THR A CA 1
ATOM 723 C C . THR A 1 98 ? 26.829 -12.215 -11.447 1.00 89.44 98 THR A C 1
ATOM 725 O O . THR A 1 98 ? 27.579 -12.959 -10.813 1.00 89.44 98 THR A O 1
ATOM 728 N N . LEU A 1 99 ? 25.777 -1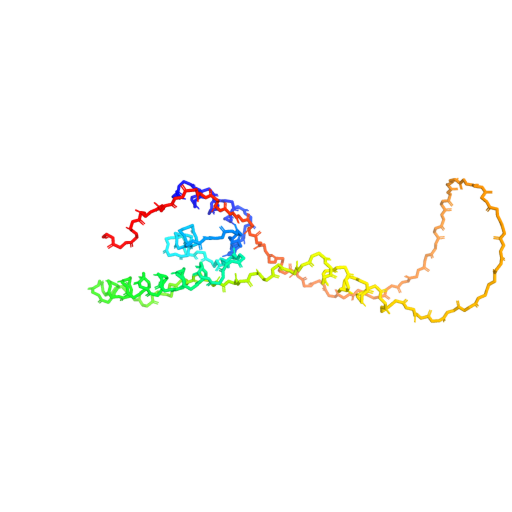1.618 -10.876 1.00 85.56 99 LEU A N 1
ATOM 729 C CA . LEU A 1 99 ? 25.443 -11.784 -9.462 1.00 85.56 99 LEU A CA 1
ATOM 730 C C . LEU A 1 99 ? 25.054 -13.232 -9.135 1.00 85.56 99 LEU A C 1
ATOM 732 O O . LEU A 1 99 ? 25.548 -13.788 -8.159 1.00 85.56 99 LEU A O 1
ATOM 736 N N . SER A 1 100 ? 24.226 -13.860 -9.973 1.00 87.62 100 SER A N 1
ATOM 737 C CA . SER A 1 100 ? 23.846 -15.268 -9.823 1.00 87.62 100 SER A CA 1
ATOM 738 C C . SER A 1 100 ? 25.066 -16.185 -9.883 1.00 87.62 100 SER A C 1
ATOM 740 O O . SER A 1 100 ? 25.193 -17.067 -9.043 1.00 87.62 100 SER A O 1
ATOM 742 N N . GLY A 1 101 ? 25.982 -15.952 -10.828 1.00 80.06 101 GLY A N 1
ATOM 743 C CA . GLY A 1 101 ? 27.238 -16.698 -10.918 1.00 80.06 101 GLY A CA 1
ATOM 744 C C . GLY A 1 101 ? 28.101 -16.534 -9.667 1.00 80.06 101 GLY A C 1
ATOM 745 O O . GLY A 1 101 ? 28.667 -17.506 -9.191 1.00 80.06 101 GLY A O 1
ATOM 746 N N . THR A 1 102 ? 28.129 -15.335 -9.077 1.00 79.00 102 THR A N 1
ATOM 747 C CA . THR A 1 102 ? 28.876 -15.054 -7.837 1.00 79.00 102 THR A CA 1
ATOM 748 C C . THR A 1 102 ? 28.264 -15.756 -6.617 1.00 79.00 102 THR A C 1
ATOM 750 O O . THR A 1 102 ? 28.995 -16.288 -5.786 1.00 79.00 102 THR A O 1
ATOM 753 N N . LEU A 1 103 ? 26.930 -15.799 -6.515 1.00 74.75 103 LEU A N 1
ATOM 754 C CA . LEU A 1 103 ? 26.211 -16.509 -5.445 1.00 74.75 103 LEU A CA 1
ATOM 755 C C . LEU A 1 103 ? 26.355 -18.036 -5.526 1.00 74.75 103 LEU A C 1
ATOM 757 O O . LEU A 1 103 ? 26.242 -18.706 -4.505 1.00 74.75 103 LEU A O 1
ATOM 761 N N . CYS A 1 104 ? 26.610 -18.589 -6.712 1.00 60.12 104 CYS A N 1
ATOM 762 C CA . CYS A 1 104 ? 26.832 -20.023 -6.898 1.00 60.12 104 CYS A CA 1
ATOM 763 C C . CYS A 1 104 ? 28.246 -20.492 -6.498 1.00 60.12 104 CYS A C 1
ATOM 765 O O . CYS A 1 104 ? 28.460 -21.695 -6.393 1.00 60.12 104 CYS A O 1
ATOM 767 N N . CYS A 1 105 ? 29.197 -19.583 -6.246 1.00 53.16 105 CYS A N 1
ATOM 768 C CA . CYS A 1 105 ? 30.605 -19.925 -5.993 1.00 53.16 105 CYS A CA 1
ATOM 769 C C . CYS A 1 105 ? 30.978 -20.133 -4.509 1.00 53.16 105 CYS A C 1
ATOM 771 O O . CYS A 1 105 ? 32.156 -20.278 -4.196 1.00 53.16 105 CYS A O 1
ATOM 773 N N . THR A 1 106 ? 30.024 -20.154 -3.574 1.00 53.00 106 THR A N 1
ATOM 774 C CA . THR A 1 106 ? 30.283 -20.360 -2.128 1.00 53.00 106 THR A CA 1
ATOM 775 C C . THR A 1 106 ? 30.018 -21.793 -1.642 1.00 53.00 106 THR A C 1
ATOM 777 O O . THR A 1 106 ? 29.744 -22.005 -0.462 1.00 53.00 106 THR A O 1
ATOM 780 N N . GLY A 1 107 ? 30.097 -22.783 -2.538 1.00 54.03 107 GLY A N 1
ATOM 781 C CA . GLY A 1 107 ? 29.726 -24.176 -2.263 1.00 54.03 107 GLY A CA 1
ATOM 782 C C . GLY A 1 107 ? 30.840 -25.229 -2.243 1.00 54.03 107 GLY A C 1
ATOM 783 O O . GLY A 1 107 ? 30.514 -26.376 -1.961 1.00 54.03 107 GLY A O 1
ATOM 784 N N . ASP A 1 108 ? 32.110 -24.905 -2.502 1.00 42.94 108 ASP A N 1
ATOM 785 C CA . ASP A 1 108 ? 33.157 -25.937 -2.571 1.00 42.94 108 ASP A CA 1
ATOM 786 C C . ASP A 1 108 ? 33.940 -26.065 -1.256 1.00 42.94 108 ASP A C 1
ATOM 788 O O . ASP A 1 108 ? 34.919 -25.367 -0.993 1.00 42.94 108 ASP A O 1
ATOM 792 N N . ILE A 1 109 ? 33.490 -27.006 -0.418 1.00 49.53 109 ILE A N 1
ATOM 793 C CA . ILE A 1 109 ? 34.390 -27.771 0.448 1.00 49.53 109 ILE A CA 1
ATOM 794 C C . ILE A 1 109 ? 35.074 -28.798 -0.458 1.00 49.53 109 ILE A C 1
ATOM 796 O O . ILE A 1 109 ? 34.424 -29.715 -0.958 1.00 49.53 109 ILE A O 1
ATOM 800 N N . ASP A 1 110 ? 36.382 -28.638 -0.644 1.00 44.50 110 ASP A N 1
ATOM 801 C CA . ASP A 1 110 ? 37.250 -29.580 -1.350 1.00 44.50 110 ASP A CA 1
ATOM 802 C C . ASP A 1 110 ? 37.032 -31.031 -0.885 1.00 44.50 110 ASP A C 1
ATOM 804 O O . ASP A 1 110 ? 37.249 -31.382 0.281 1.00 44.50 110 ASP A O 1
ATOM 808 N N . ARG A 1 111 ? 36.699 -31.912 -1.829 1.00 34.19 111 ARG A N 1
ATOM 809 C CA . ARG A 1 111 ? 36.971 -33.351 -1.732 1.00 34.19 111 ARG A CA 1
ATOM 810 C C . ARG A 1 111 ? 37.308 -33.891 -3.125 1.00 34.19 111 ARG A C 1
ATOM 812 O O . ARG A 1 111 ? 36.398 -34.013 -3.942 1.00 34.19 111 ARG A O 1
ATOM 819 N N . PRO A 1 112 ? 38.578 -34.229 -3.414 1.00 42.09 112 PRO A N 1
ATOM 820 C CA . PRO A 1 112 ? 38.932 -34.823 -4.692 1.00 42.09 112 PRO A CA 1
ATOM 821 C C . PRO A 1 112 ? 38.878 -36.360 -4.655 1.00 42.09 112 PRO A C 1
ATOM 823 O O . PRO A 1 112 ? 39.206 -36.984 -3.645 1.00 42.09 112 PRO A O 1
ATOM 826 N N . ASP A 1 113 ? 38.550 -36.911 -5.831 1.00 34.84 113 ASP A N 1
ATOM 827 C CA . ASP A 1 113 ? 38.860 -38.254 -6.352 1.00 34.84 113 ASP A CA 1
ATOM 828 C C . ASP A 1 113 ? 38.045 -39.442 -5.762 1.00 34.84 113 ASP A C 1
ATOM 830 O O . ASP A 1 113 ? 38.034 -39.669 -4.560 1.00 34.84 113 ASP A O 1
ATOM 834 N N . ARG A 1 114 ? 37.358 -40.322 -6.523 1.00 34.56 114 ARG A N 1
ATOM 835 C CA . ARG A 1 114 ? 37.770 -41.083 -7.727 1.00 34.56 114 ARG A CA 1
ATOM 836 C C . ARG A 1 114 ? 36.575 -41.728 -8.482 1.00 34.56 114 ARG A C 1
ATOM 838 O O . ARG A 1 114 ? 35.724 -42.339 -7.856 1.00 34.56 114 ARG A O 1
ATOM 845 N N . ILE A 1 115 ? 36.606 -41.633 -9.820 1.00 36.19 115 ILE A N 1
ATOM 846 C CA . ILE A 1 115 ? 36.357 -42.639 -10.897 1.00 36.19 115 ILE A CA 1
ATOM 847 C C . ILE A 1 115 ? 35.301 -43.760 -10.689 1.00 36.19 115 ILE A C 1
ATOM 849 O O . ILE A 1 115 ? 35.483 -44.625 -9.839 1.00 36.19 115 ILE A O 1
ATOM 853 N N . GLY A 1 116 ? 34.348 -43.883 -11.633 1.00 28.38 116 GLY A N 1
ATOM 854 C CA . GLY A 1 116 ? 33.655 -45.146 -11.965 1.00 28.38 116 GLY A CA 1
ATOM 855 C C . GLY A 1 116 ? 32.391 -44.979 -12.826 1.00 28.38 116 GLY A C 1
ATOM 856 O O . GLY A 1 116 ? 31.507 -44.221 -12.453 1.00 28.38 116 GLY A O 1
ATOM 857 N N . LEU A 1 117 ? 32.336 -45.656 -13.982 1.00 38.66 117 LEU A N 1
ATOM 858 C CA . LEU A 1 117 ? 31.220 -45.705 -14.941 1.00 38.66 117 LEU A CA 1
ATOM 859 C C . LEU A 1 117 ? 29.973 -46.447 -14.399 1.00 38.66 117 LEU A C 1
ATOM 861 O O . LEU A 1 117 ? 30.072 -47.194 -13.434 1.00 38.66 117 LEU A O 1
ATOM 865 N N . ASP A 1 118 ? 28.867 -46.283 -15.144 1.00 29.95 118 ASP A N 1
ATOM 866 C CA . ASP A 1 118 ? 27.652 -47.120 -15.249 1.00 29.95 118 ASP A CA 1
ATOM 867 C C . ASP A 1 118 ? 26.369 -46.542 -14.612 1.00 29.95 118 ASP A C 1
ATOM 869 O O . ASP A 1 118 ? 26.234 -46.391 -13.402 1.00 29.95 118 ASP A O 1
ATOM 873 N N . GLY A 1 119 ? 25.379 -46.229 -15.462 1.00 30.17 119 GLY A N 1
ATOM 874 C CA . GLY A 1 119 ? 23.960 -46.224 -15.063 1.00 30.17 119 GLY A CA 1
ATOM 875 C C . GLY A 1 119 ? 23.361 -47.634 -15.212 1.00 30.17 119 GLY A C 1
ATOM 876 O O . GLY A 1 119 ? 24.105 -48.551 -15.554 1.00 30.17 119 GLY A O 1
ATOM 877 N N . PRO A 1 120 ? 22.031 -47.852 -15.106 1.00 40.31 120 PRO A N 1
ATOM 878 C CA . PRO A 1 120 ? 20.940 -46.984 -14.646 1.00 40.31 120 PRO A CA 1
ATOM 879 C C . PRO A 1 120 ? 20.074 -47.640 -13.528 1.00 40.31 120 PRO A C 1
ATOM 881 O O . PRO A 1 120 ? 20.243 -48.810 -13.204 1.00 40.31 120 PRO A O 1
ATOM 884 N N . SER A 1 121 ? 19.028 -46.928 -13.081 1.00 25.55 121 SER A N 1
ATOM 885 C CA . SER A 1 121 ? 17.738 -47.450 -12.556 1.00 25.55 121 SER A CA 1
ATOM 886 C C . SER A 1 121 ? 17.405 -47.263 -11.068 1.00 25.55 121 SER A C 1
ATOM 888 O O . SER A 1 121 ? 18.241 -47.247 -10.175 1.00 25.55 121 SER A O 1
ATOM 890 N N . LEU A 1 122 ? 16.095 -47.086 -10.889 1.00 33.22 122 LEU A N 1
ATOM 891 C CA . LEU A 1 122 ? 15.290 -46.773 -9.713 1.00 33.22 122 LEU A CA 1
ATOM 892 C C . LEU A 1 122 ? 15.256 -47.845 -8.602 1.00 33.22 122 LEU A C 1
ATOM 894 O O . LEU A 1 122 ? 15.316 -49.034 -8.886 1.00 33.22 122 LEU A O 1
ATOM 898 N N . GLN A 1 123 ? 14.897 -47.345 -7.406 1.00 27.19 123 GLN A N 1
ATOM 899 C CA . GLN A 1 123 ? 14.245 -47.984 -6.240 1.00 27.19 123 GLN A CA 1
ATOM 900 C C . GLN A 1 123 ? 15.099 -48.733 -5.201 1.00 27.19 123 GLN A C 1
ATOM 902 O O . GLN A 1 123 ? 15.805 -49.678 -5.518 1.00 27.19 123 GLN A O 1
ATOM 907 N N . GLY A 1 124 ? 14.861 -48.396 -3.919 1.00 25.42 124 GLY A N 1
ATOM 908 C CA . GLY A 1 124 ? 14.958 -49.362 -2.814 1.00 25.42 124 GLY A CA 1
ATOM 909 C C . GLY A 1 124 ? 15.514 -48.858 -1.471 1.00 25.42 124 GLY A C 1
ATOM 910 O O . GLY A 1 124 ? 16.702 -48.974 -1.239 1.00 25.42 124 GLY A O 1
ATOM 911 N N . VAL A 1 125 ? 14.629 -48.320 -0.621 1.00 29.08 125 VAL A N 1
ATOM 912 C CA . VAL A 1 125 ? 14.445 -48.505 0.849 1.00 29.08 125 VAL A CA 1
ATOM 913 C C . VAL A 1 125 ? 15.620 -48.945 1.767 1.00 29.08 125 VAL A C 1
ATOM 915 O O . VAL A 1 125 ? 16.252 -49.964 1.521 1.00 29.08 125 VAL A O 1
ATOM 918 N N . GLY A 1 126 ? 15.742 -48.272 2.931 1.00 27.33 126 GLY A N 1
ATOM 919 C CA . GLY A 1 126 ? 16.372 -48.752 4.187 1.00 27.33 126 GLY A CA 1
ATOM 920 C C . GLY A 1 126 ? 17.206 -47.663 4.889 1.00 27.33 126 GLY A C 1
ATOM 921 O O . GLY A 1 126 ? 18.296 -47.354 4.429 1.00 27.33 126 GLY A O 1
ATOM 922 N N . GLU A 1 127 ? 16.637 -46.833 5.774 1.00 30.83 127 GLU A N 1
ATOM 923 C CA . GLU A 1 127 ? 16.650 -46.948 7.255 1.00 30.83 127 GLU A CA 1
ATOM 924 C C . GLU A 1 127 ? 18.027 -47.234 7.892 1.00 30.83 127 GLU A C 1
ATOM 926 O O . GLU A 1 127 ? 18.523 -48.346 7.786 1.00 30.83 127 GLU A O 1
ATOM 931 N N . GLU A 1 128 ? 18.604 -46.248 8.601 1.00 29.05 128 GLU A N 1
ATOM 932 C CA . GLU A 1 128 ? 18.955 -46.355 10.034 1.00 29.05 128 GLU A CA 1
ATOM 933 C C . GLU A 1 128 ? 19.470 -45.019 10.635 1.00 29.05 128 GLU A C 1
ATOM 935 O O . GLU A 1 128 ? 20.448 -44.427 10.189 1.00 29.05 128 GLU A O 1
ATOM 940 N N . SER A 1 129 ? 18.742 -44.568 11.663 1.00 34.47 129 SER A N 1
ATOM 941 C CA . SER A 1 129 ? 19.198 -44.173 13.009 1.00 34.47 129 SER A CA 1
ATOM 942 C C . SER A 1 129 ? 20.360 -43.179 13.216 1.00 34.47 129 SER A C 1
ATOM 944 O O . SER A 1 129 ? 21.534 -43.501 13.069 1.00 34.47 129 SER A O 1
ATOM 946 N N . GLY A 1 130 ? 20.016 -42.008 13.772 1.00 30.91 130 GLY A N 1
ATOM 947 C CA . GLY A 1 130 ? 20.925 -41.103 14.489 1.00 30.91 130 GLY A CA 1
ATOM 948 C C . GLY A 1 130 ? 20.151 -39.999 15.224 1.00 30.91 130 GLY A C 1
ATOM 949 O O . GLY A 1 130 ? 19.554 -39.131 14.594 1.00 30.91 130 GLY A O 1
ATOM 950 N N . GLU A 1 131 ? 20.113 -40.066 16.556 1.00 36.34 131 GLU A N 1
ATOM 951 C CA . GLU A 1 131 ? 19.353 -39.201 17.472 1.00 36.34 131 GLU A CA 1
ATOM 952 C C . GLU A 1 131 ? 19.859 -37.740 17.583 1.00 36.34 131 GLU A C 1
ATOM 954 O O . GLU A 1 131 ? 21.047 -37.521 17.785 1.00 36.34 131 GLU A O 1
ATOM 959 N N . GLN A 1 132 ? 18.894 -36.793 17.603 1.00 42.91 132 GLN A N 1
ATOM 960 C CA . GLN A 1 132 ? 18.755 -35.593 18.480 1.00 42.91 132 GLN A CA 1
ATOM 961 C C . GLN A 1 132 ? 19.816 -34.448 18.382 1.00 42.91 132 GLN A C 1
ATOM 963 O O . GLN A 1 132 ? 20.995 -34.707 18.182 1.00 42.91 132 GLN A O 1
ATOM 968 N N . PRO A 1 133 ? 19.437 -33.147 18.532 1.00 41.09 133 PRO A N 1
ATOM 969 C CA . PRO A 1 133 ? 18.672 -32.651 19.681 1.00 41.09 133 PRO A CA 1
ATOM 970 C C . PRO A 1 133 ? 17.472 -31.743 19.370 1.00 41.09 133 PRO A C 1
ATOM 972 O O . PRO A 1 133 ? 17.508 -30.824 18.551 1.00 41.09 133 PRO A O 1
ATOM 975 N N . SER A 1 134 ? 16.408 -31.979 20.137 1.00 49.38 134 SER A N 1
ATOM 976 C CA . SER A 1 134 ? 15.214 -31.147 20.256 1.00 49.38 134 SER A CA 1
ATOM 977 C C . SER A 1 134 ? 15.538 -29.723 20.729 1.00 49.38 134 SER A C 1
ATOM 979 O O . SER A 1 134 ? 15.955 -29.523 21.874 1.00 49.38 134 SER A O 1
ATOM 981 N N . LEU A 1 135 ? 15.265 -28.720 19.890 1.00 42.88 135 LEU A N 1
ATOM 982 C CA . LEU A 1 135 ? 15.276 -27.314 20.293 1.00 42.88 135 LEU A CA 1
ATOM 983 C C . LEU A 1 135 ? 13.839 -26.825 20.527 1.00 42.88 135 LEU A C 1
ATOM 985 O O . LEU A 1 135 ? 13.074 -26.631 19.591 1.00 42.88 135 LEU A O 1
ATOM 989 N N . SER A 1 136 ? 13.504 -26.663 21.808 1.00 50.91 136 SER A N 1
ATOM 990 C CA . SER A 1 136 ? 12.395 -25.900 22.400 1.00 50.91 136 SER A CA 1
ATOM 991 C C . SER A 1 136 ? 11.139 -25.646 21.544 1.00 50.91 136 SER A C 1
ATOM 993 O O . SER A 1 136 ? 11.133 -24.792 20.656 1.00 50.91 136 SER A O 1
ATOM 995 N N . ASN A 1 137 ? 10.017 -26.243 21.957 1.00 50.19 137 ASN A N 1
ATOM 996 C CA . ASN A 1 137 ? 8.667 -25.848 21.548 1.00 50.19 137 ASN A CA 1
ATOM 997 C C . ASN A 1 137 ? 8.319 -24.446 22.085 1.00 50.19 137 ASN A C 1
ATOM 999 O O . ASN A 1 137 ? 7.561 -24.297 23.043 1.00 50.19 137 ASN A O 1
ATOM 1003 N N . LYS A 1 138 ? 8.870 -23.394 21.477 1.00 54.69 138 LYS A N 1
ATOM 1004 C CA . LYS A 1 138 ? 8.197 -22.093 21.454 1.00 54.69 138 LYS A CA 1
ATOM 1005 C C . LYS A 1 138 ? 7.247 -22.127 20.258 1.00 54.69 138 LYS A C 1
ATOM 1007 O O . LYS A 1 138 ? 7.710 -22.502 19.181 1.00 54.69 138 LYS A O 1
ATOM 1012 N N . PRO A 1 139 ? 5.962 -21.750 20.387 1.00 56.19 139 PRO A N 1
ATOM 1013 C CA . PRO A 1 139 ? 5.151 -21.521 19.202 1.00 56.19 139 PRO A CA 1
ATOM 1014 C C . PRO A 1 139 ? 5.873 -20.444 18.395 1.00 56.19 139 PRO A C 1
ATOM 1016 O O . PRO A 1 139 ? 6.006 -19.301 18.836 1.00 56.19 139 PRO A O 1
ATOM 1019 N N . LYS A 1 140 ? 6.436 -20.841 17.254 1.00 56.56 140 LYS A N 1
ATOM 1020 C CA . LYS A 1 140 ? 6.998 -19.912 16.284 1.00 56.56 140 LYS A CA 1
ATOM 1021 C C . LYS A 1 140 ? 5.820 -19.014 15.918 1.00 56.56 140 LYS A C 1
ATOM 1023 O O . LYS A 1 140 ? 4.836 -19.501 15.370 1.00 56.56 140 LYS A O 1
ATOM 1028 N N . MET A 1 141 ? 5.842 -17.747 16.338 1.00 60.56 141 MET A N 1
ATOM 1029 C CA . MET A 1 141 ? 4.863 -16.776 15.858 1.00 60.56 141 MET A CA 1
ATOM 1030 C C . MET A 1 141 ? 5.143 -16.616 14.370 1.00 60.56 141 MET A C 1
ATOM 1032 O O . MET A 1 141 ? 6.010 -15.842 13.972 1.00 60.56 141 MET A O 1
ATOM 1036 N N . GLU A 1 142 ? 4.472 -17.432 13.567 1.00 70.94 142 GLU A N 1
ATOM 1037 C CA . GLU A 1 142 ? 4.455 -17.328 12.119 1.00 70.94 142 GLU A CA 1
ATOM 1038 C C . GLU A 1 142 ? 3.880 -15.943 11.802 1.00 70.94 142 GLU A C 1
ATOM 1040 O O . GLU A 1 142 ? 2.694 -15.668 12.001 1.00 70.94 142 GLU A O 1
ATOM 1045 N N . SER A 1 143 ? 4.744 -15.012 11.408 1.00 69.56 143 SER A N 1
ATOM 1046 C CA . SER A 1 143 ? 4.318 -13.696 10.958 1.00 69.56 143 SER A CA 1
ATOM 1047 C C . SER A 1 143 ? 3.647 -13.856 9.597 1.00 69.56 143 SER A C 1
ATOM 1049 O O . SER A 1 143 ? 4.326 -13.996 8.583 1.00 69.56 143 SER A O 1
ATOM 1051 N N . SER A 1 144 ? 2.317 -13.853 9.588 1.00 87.00 144 SER A N 1
ATOM 1052 C CA . SER A 1 144 ? 1.518 -13.894 8.364 1.00 87.00 144 SER A CA 1
ATOM 1053 C C . SER A 1 144 ? 1.539 -12.529 7.663 1.00 87.00 144 SER A C 1
ATOM 1055 O O . SER A 1 144 ? 1.378 -11.482 8.302 1.00 87.00 144 SER A O 1
ATOM 1057 N N . LEU A 1 145 ? 1.759 -12.540 6.348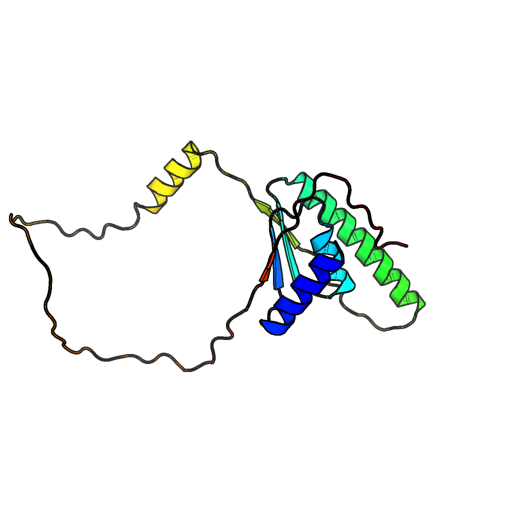 1.00 95.31 145 LEU A N 1
ATOM 1058 C CA . LEU A 1 145 ? 1.810 -11.365 5.474 1.00 95.31 145 LEU A CA 1
ATOM 1059 C C . LEU A 1 145 ? 0.831 -11.564 4.315 1.00 95.31 145 LEU A C 1
ATOM 1061 O O . LEU A 1 145 ? 0.663 -12.682 3.833 1.00 95.31 145 LEU A O 1
ATOM 1065 N N . VAL A 1 146 ? 0.230 -10.478 3.827 1.00 97.44 146 VAL A N 1
ATOM 1066 C CA . VAL A 1 146 ? -0.564 -10.501 2.588 1.00 97.44 146 VAL A CA 1
ATOM 1067 C C . VAL A 1 146 ? 0.188 -9.761 1.496 1.00 97.44 146 VAL A C 1
ATOM 1069 O O . VAL A 1 146 ? 0.560 -8.604 1.669 1.00 97.44 146 VAL A O 1
ATOM 1072 N N . LEU A 1 147 ? 0.389 -10.423 0.361 1.00 96.88 147 LEU A N 1
ATOM 1073 C CA . LEU A 1 147 ? 0.891 -9.798 -0.855 1.00 96.88 147 LEU A CA 1
ATOM 1074 C C . LEU A 1 147 ? -0.295 -9.348 -1.709 1.00 96.88 147 LEU A C 1
ATOM 1076 O O . LEU A 1 147 ? -1.204 -10.135 -1.977 1.00 96.88 147 LEU A O 1
ATOM 1080 N N . ALA A 1 148 ? -0.281 -8.096 -2.140 1.00 96.38 148 ALA A N 1
ATOM 1081 C CA . ALA A 1 148 ? -1.279 -7.533 -3.033 1.00 96.38 148 ALA A CA 1
ATOM 1082 C C . ALA A 1 148 ? -0.619 -6.532 -3.986 1.00 96.38 148 ALA A C 1
ATOM 1084 O O . ALA A 1 148 ? 0.566 -6.233 -3.875 1.00 96.38 148 ALA A O 1
ATOM 1085 N N . GLY A 1 149 ? -1.390 -6.016 -4.931 1.00 92.44 149 GLY A N 1
ATOM 1086 C CA . GLY A 1 149 ? -0.937 -4.973 -5.836 1.00 92.44 149 GLY A CA 1
ATOM 1087 C C . GLY A 1 149 ? -2.116 -4.388 -6.589 1.00 92.44 149 GLY A C 1
ATOM 1088 O O . GLY A 1 149 ? -3.109 -5.078 -6.839 1.00 92.44 149 GLY A O 1
ATOM 1089 N N . LEU A 1 150 ? -2.012 -3.114 -6.947 1.00 88.50 150 LEU A N 1
ATOM 1090 C CA . LEU A 1 150 ? -2.976 -2.454 -7.817 1.00 88.50 150 LEU A CA 1
ATOM 1091 C C . LEU A 1 150 ? -2.251 -1.828 -9.002 1.00 88.50 150 LEU A C 1
ATOM 1093 O O . LEU A 1 150 ? -1.649 -0.766 -8.880 1.00 88.50 150 LEU A O 1
ATOM 1097 N N . HIS A 1 151 ? -2.392 -2.448 -10.170 1.00 82.38 151 HIS A N 1
ATOM 1098 C CA . HIS A 1 151 ? -2.036 -1.805 -11.425 1.00 82.38 151 HIS A CA 1
ATOM 1099 C C . HIS A 1 151 ? -3.244 -1.044 -11.975 1.00 82.38 151 HIS A C 1
ATOM 1101 O O . HIS A 1 151 ? -4.322 -1.614 -12.146 1.00 82.38 151 HIS A O 1
ATOM 1107 N N . ALA A 1 152 ? -3.064 0.240 -12.267 1.00 70.19 152 ALA A N 1
ATOM 1108 C CA . ALA A 1 152 ? -4.068 1.042 -12.947 1.00 70.19 152 ALA A CA 1
ATOM 1109 C C . ALA A 1 152 ? -3.401 2.018 -13.914 1.00 70.19 152 ALA A C 1
ATOM 1111 O O . ALA A 1 152 ? -2.392 2.643 -13.590 1.00 70.19 152 ALA A O 1
ATOM 1112 N N . CYS A 1 153 ? -3.990 2.175 -15.096 1.00 65.44 153 CYS A N 1
ATOM 1113 C CA . CYS A 1 153 ? -3.546 3.140 -16.092 1.00 65.44 153 CYS A CA 1
ATOM 1114 C C . CYS A 1 153 ? -4.276 4.477 -15.869 1.00 65.44 153 CYS A C 1
ATOM 1116 O O . CYS A 1 153 ? -5.306 4.719 -16.493 1.00 65.44 153 CYS A O 1
ATOM 1118 N N . GLY A 1 154 ? -3.793 5.332 -14.960 1.00 63.44 154 GLY A N 1
ATOM 1119 C CA . GLY A 1 154 ? -4.341 6.686 -14.774 1.00 63.44 154 GLY A CA 1
ATOM 1120 C C . GLY A 1 154 ? -4.246 7.243 -13.352 1.00 63.44 154 GLY A C 1
ATOM 1121 O O . GLY A 1 154 ? -3.826 6.555 -12.421 1.00 63.44 154 GLY A O 1
ATOM 1122 N N . ASP A 1 155 ? -4.646 8.507 -13.188 1.00 66.75 155 ASP A N 1
ATOM 1123 C CA . ASP A 1 155 ? -4.742 9.153 -11.878 1.00 66.75 155 ASP A CA 1
ATOM 1124 C C . ASP A 1 155 ? -6.023 8.705 -11.153 1.00 66.75 155 ASP A C 1
ATOM 1126 O O . ASP A 1 155 ? -7.124 9.148 -11.468 1.00 66.75 155 ASP A O 1
ATOM 1130 N N . LEU A 1 156 ? -5.886 7.798 -10.182 1.00 62.69 156 LEU A N 1
ATOM 1131 C CA . LEU A 1 156 ? -6.994 7.269 -9.374 1.00 62.69 156 LEU A CA 1
ATOM 1132 C C . LEU A 1 156 ? -7.393 8.223 -8.236 1.00 62.69 156 LEU A C 1
ATOM 1134 O O . LEU A 1 156 ? -7.704 7.758 -7.136 1.00 62.69 156 LEU A O 1
ATOM 1138 N N . SER A 1 157 ? -7.317 9.540 -8.447 1.00 57.97 157 SER A N 1
ATOM 1139 C CA . SER A 1 157 ? -7.494 10.556 -7.407 1.00 57.97 157 SER A CA 1
ATOM 1140 C C . SER A 1 157 ? -8.898 10.543 -6.789 1.00 57.97 157 SER A C 1
ATOM 1142 O O . SER A 1 157 ? -9.771 11.337 -7.104 1.00 57.97 157 SER A O 1
ATOM 1144 N N . VAL A 1 158 ? -9.088 9.657 -5.813 1.00 55.25 158 VAL A N 1
ATOM 1145 C CA . VAL A 1 158 ? -10.113 9.765 -4.777 1.00 55.25 158 VAL A CA 1
ATOM 1146 C C . VAL A 1 158 ? -9.432 10.456 -3.599 1.00 55.25 158 VAL A C 1
ATOM 1148 O O . VAL A 1 158 ? -8.439 9.960 -3.046 1.00 55.25 158 VAL A O 1
ATOM 1151 N N . THR A 1 159 ? -9.854 11.675 -3.280 1.00 52.72 159 THR A N 1
ATOM 1152 C CA . THR A 1 159 ? -9.233 12.465 -2.215 1.00 52.72 159 THR A CA 1
ATOM 1153 C C . THR A 1 159 ? -9.647 11.925 -0.851 1.00 52.72 159 THR A C 1
ATOM 1155 O O . THR A 1 159 ? -10.725 12.229 -0.369 1.00 52.72 159 THR A O 1
ATOM 1158 N N . MET A 1 160 ? -8.726 11.240 -0.167 1.00 57.94 160 MET A N 1
ATOM 1159 C CA . MET A 1 160 ? -8.761 10.971 1.288 1.00 57.94 160 MET A CA 1
ATOM 1160 C C . MET A 1 160 ? -8.711 12.256 2.157 1.00 57.94 160 MET A C 1
ATOM 1162 O O . MET A 1 160 ? -8.447 12.189 3.352 1.00 57.94 160 MET A O 1
ATOM 1166 N N . LEU A 1 161 ? -8.854 13.435 1.544 1.00 56.59 161 LEU A N 1
ATOM 1167 C CA . LEU A 1 161 ? -8.683 14.764 2.140 1.00 56.59 161 LEU A CA 1
ATOM 1168 C C . LEU A 1 161 ? -9.956 15.627 2.024 1.00 56.59 161 LEU A C 1
ATOM 1170 O O . LEU A 1 161 ? -9.856 16.842 2.170 1.00 56.59 161 LEU A O 1
ATOM 1174 N N . SER A 1 162 ? -11.110 15.032 1.701 1.00 52.03 162 SER A N 1
ATOM 1175 C CA . SER A 1 162 ? -12.408 15.727 1.668 1.00 52.03 162 SER A CA 1
ATOM 1176 C C . SER A 1 162 ? -12.914 16.083 3.062 1.00 52.03 162 SER A C 1
ATOM 1178 O O . SER A 1 162 ? -12.844 15.186 3.937 1.00 52.03 162 SER A O 1
#

Radius of gyration: 24.97 Å; chains: 1; bounding box: 52×69×40 Å

Organism: Papaver nudicaule (NCBI:txid74823)

Secondary structure (DSSP, 8-state):
-HHHHHHHHHHHHHTT--EEEEET-TT-HHHHHHHHTS--EEEEEES-HHHHHHHHHHHHHHHHHHHHHHHHTT-----PPPPEEEE-----HHHHHHHHHHHTTS--------------------------------------EEEE----SS-----TT-

InterPro domains:
  IPR025714 Methyltransferase domain [PF13679] (2-161)
  IPR029063 S-adenosyl-L-methionine-dependent methyltransferase superfamily [G3DSA:3.40.50.150] (2-101)
  IPR029063 S-adenosyl-L-methionine-dependent methyltransferase superfamily [SSF53335] (5-62)
  IPR052220 Methyltransferase-like protein 25 [PTHR12496] (1-161)

pLDDT: mean 76.68, std 23.0, range [25.42, 98.12]

Foldseek 3Di:
DVVVLVVLLVVCVVQVAQEEEAEQCFLPPSVLCNQAVVVGAYAYEHQDPVSLVNLQVVQVVLVVLVVVVCVVVVPDDDDGHRHHYDHDHDDDPVVVVVVVVVVVPPDDPDDDDDDDDDDDDDDDDDDDDDDDDDDDPDPPPPNDYHYHYDDDDDDPDPDPND